Protein AF-A0AAP0X4W7-F1 (afdb_monomer_lite)

Radius of gyration: 16.21 Å; chains: 1; bounding box: 36×39×40 Å

pLDDT: mean 76.46, std 16.93, range [31.94, 95.75]

Foldseek 3Di:
DPPPVVVVVVVLVVVLLVVLLVVLLVCQVVQCVVDPDRDPDDSNRSSVLLSVLLVVVLVVVCVVVVVDDDDPPDPCVVDPVNVVVVVVVCPDPVNDGDVVSNVVSCVSVPVPDD

InterPro domains:
  IPR004158 Protein of unknown function DUF247, plant [PF03140] (12-108)
  IPR004158 Protein of unknown function DUF247, plant [PTHR31170] (14-110)

Sequence (114 aa):
MAIHATSSSMKSRRKNLNECGMAIFSLEAKARGSYAKTIKFNTYELAEILLVDGCFIIELLLRFSGMHFEDDSDLIFRNAWMIPTLRHDLGLLENQIPFFVLDHLLEICVPLKP

Secondary structure (DSSP, 8-state):
--SSHHHHHHHHHHHHHHHHHHHHHHHHHHHHTT-SS---S-HHHHHHHHHHHHHHHHHHHHHHTT-S---TT-HHHH-TTHHHHHHHHHHSGGG---HHHHHHHHHHHS----

Structure (mmCIF, N/CA/C/O backbone):
data_AF-A0AAP0X4W7-F1
#
_entry.id   AF-A0AAP0X4W7-F1
#
loop_
_atom_site.group_PDB
_atom_site.id
_atom_site.type_symbol
_atom_site.label_atom_id
_atom_site.label_alt_id
_atom_site.label_comp_id
_atom_site.label_asym_id
_atom_site.label_entity_id
_atom_site.label_seq_id
_atom_site.pdbx_PDB_ins_code
_atom_site.Cartn_x
_atom_site.Cartn_y
_atom_site.Cartn_z
_atom_site.occupancy
_atom_site.B_iso_or_equiv
_atom_site.auth_seq_id
_atom_site.auth_comp_id
_atom_site.auth_asym_id
_atom_site.auth_atom_id
_atom_site.pdbx_PDB_model_num
ATOM 1 N N . MET A 1 1 ? 22.220 25.627 -21.146 1.00 37.62 1 MET A N 1
ATOM 2 C CA . MET A 1 1 ? 20.942 24.976 -21.520 1.00 37.62 1 MET A CA 1
ATOM 3 C C . MET A 1 1 ? 20.587 23.807 -20.577 1.00 37.62 1 MET A C 1
ATOM 5 O O . MET A 1 1 ? 20.110 22.787 -21.040 1.00 37.62 1 MET A O 1
ATOM 9 N N . ALA A 1 2 ? 20.794 23.936 -19.255 1.00 31.94 2 ALA A N 1
ATOM 10 C CA . ALA A 1 2 ? 20.538 22.848 -18.286 1.00 31.94 2 ALA A CA 1
ATOM 11 C C . ALA A 1 2 ? 19.680 23.266 -17.068 1.00 31.94 2 ALA A C 1
ATOM 13 O O . ALA A 1 2 ? 19.236 22.425 -16.300 1.00 31.94 2 ALA A O 1
ATOM 14 N N . ILE A 1 3 ? 19.385 24.561 -16.913 1.00 43.50 3 ILE A N 1
ATOM 15 C CA . ILE A 1 3 ? 18.700 25.121 -15.731 1.00 43.50 3 ILE A CA 1
ATOM 16 C C . ILE A 1 3 ? 17.172 25.260 -15.881 1.00 43.50 3 ILE A C 1
ATOM 18 O O . ILE A 1 3 ? 16.492 25.550 -14.906 1.00 43.50 3 ILE A O 1
ATOM 22 N N . HIS A 1 4 ? 16.606 25.002 -17.068 1.00 43.25 4 HIS A N 1
ATOM 23 C CA . HIS A 1 4 ? 15.152 25.072 -17.299 1.00 43.25 4 HIS A CA 1
ATOM 24 C C . HIS A 1 4 ? 14.435 23.706 -17.278 1.00 43.25 4 HIS A C 1
ATOM 26 O O . HIS A 1 4 ? 13.231 23.662 -17.028 1.00 43.25 4 HIS A O 1
ATOM 32 N N . ALA A 1 5 ? 15.147 22.588 -17.477 1.00 45.94 5 ALA A N 1
ATOM 33 C 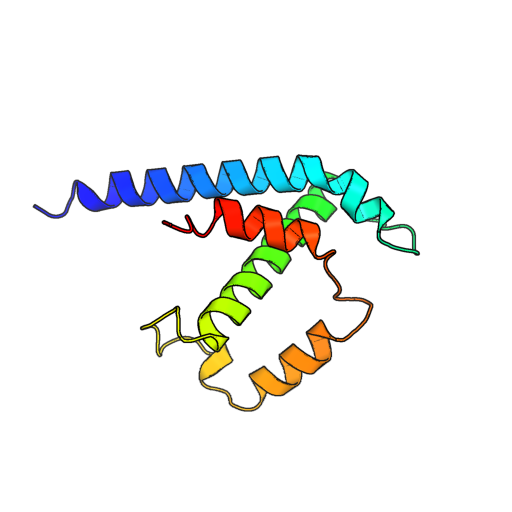CA . ALA A 1 5 ? 14.545 21.247 -17.499 1.00 45.94 5 ALA A CA 1
ATOM 34 C C . ALA A 1 5 ? 14.243 20.692 -16.089 1.00 45.94 5 ALA A C 1
ATOM 36 O O . ALA A 1 5 ? 13.270 19.960 -15.895 1.00 45.94 5 ALA A O 1
ATOM 37 N N . THR A 1 6 ? 15.017 21.091 -15.076 1.00 45.84 6 THR A N 1
ATOM 38 C CA . THR A 1 6 ? 14.845 20.646 -13.683 1.00 45.84 6 THR A CA 1
ATOM 39 C C . THR A 1 6 ? 13.584 21.217 -13.029 1.00 45.84 6 THR A C 1
ATOM 41 O O . THR A 1 6 ? 12.850 20.479 -12.377 1.00 45.84 6 THR A O 1
ATOM 44 N N . SER A 1 7 ? 13.254 22.492 -13.266 1.00 51.91 7 SER A N 1
ATOM 45 C CA . SER A 1 7 ? 12.073 23.147 -12.674 1.00 51.91 7 SER A CA 1
ATOM 46 C C . SER A 1 7 ? 10.745 22.535 -13.146 1.00 51.91 7 SER A C 1
ATOM 48 O O . SER A 1 7 ? 9.849 22.297 -12.335 1.00 51.91 7 SER A O 1
ATOM 50 N N . SER A 1 8 ? 10.628 22.197 -14.437 1.00 54.97 8 SER A N 1
ATOM 51 C CA . SER A 1 8 ? 9.410 21.590 -14.997 1.00 54.97 8 SER A CA 1
ATOM 52 C C . SER A 1 8 ? 9.225 20.132 -14.560 1.00 54.97 8 SER A C 1
ATOM 54 O O . SER A 1 8 ? 8.123 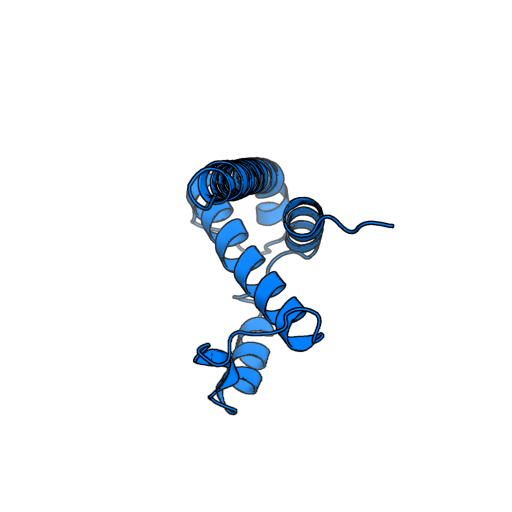19.742 -14.177 1.00 54.97 8 SER A O 1
ATOM 56 N N . SER A 1 9 ? 10.301 19.335 -14.542 1.00 52.72 9 SER A N 1
ATOM 57 C CA . SER A 1 9 ? 10.267 17.937 -14.080 1.00 52.72 9 SER A CA 1
ATOM 58 C C . SER A 1 9 ? 9.976 17.829 -12.575 1.00 52.72 9 SER A C 1
ATOM 60 O O . SER A 1 9 ? 9.204 16.968 -12.153 1.00 52.72 9 SER A O 1
ATOM 62 N N . MET A 1 10 ? 10.521 18.741 -11.758 1.00 49.09 10 MET A N 1
ATOM 63 C CA . MET A 1 10 ? 10.220 18.801 -10.323 1.00 49.09 10 MET A CA 1
ATOM 64 C C . MET A 1 10 ? 8.807 19.325 -10.032 1.00 49.09 10 MET A C 1
ATOM 66 O O . MET A 1 10 ? 8.168 18.819 -9.114 1.00 49.09 10 MET A O 1
ATOM 70 N N . LYS A 1 11 ? 8.282 20.283 -10.815 1.00 49.62 11 LYS A N 1
ATOM 71 C CA . LYS A 1 11 ? 6.870 20.711 -10.728 1.00 49.62 11 LYS A CA 1
ATOM 72 C C . LYS A 1 11 ? 5.908 19.578 -11.077 1.00 49.62 11 LYS A C 1
ATOM 74 O O . LYS A 1 11 ? 4.934 19.389 -10.360 1.00 49.62 11 LYS A O 1
ATOM 79 N N . SER A 1 12 ? 6.203 18.823 -12.137 1.00 57.19 12 SER A N 1
ATOM 80 C CA . SER A 1 12 ? 5.420 17.653 -12.552 1.00 57.19 12 SER A CA 1
ATOM 81 C C . SER A 1 12 ? 5.396 16.579 -11.461 1.00 57.19 12 SER A C 1
ATOM 83 O O . SER A 1 12 ? 4.325 16.135 -11.071 1.00 57.19 12 SER A O 1
ATOM 85 N N . ARG A 1 13 ? 6.557 16.234 -10.883 1.00 57.66 13 ARG A N 1
ATOM 86 C CA . ARG A 1 13 ? 6.652 15.295 -9.749 1.00 57.66 13 ARG A CA 1
ATOM 87 C C . ARG A 1 13 ? 5.887 15.768 -8.511 1.00 57.66 13 ARG A C 1
ATOM 89 O O . ARG A 1 13 ? 5.198 14.973 -7.885 1.00 57.66 13 ARG A O 1
ATOM 96 N N . ARG A 1 14 ? 5.962 17.062 -8.173 1.00 56.81 14 ARG A N 1
AT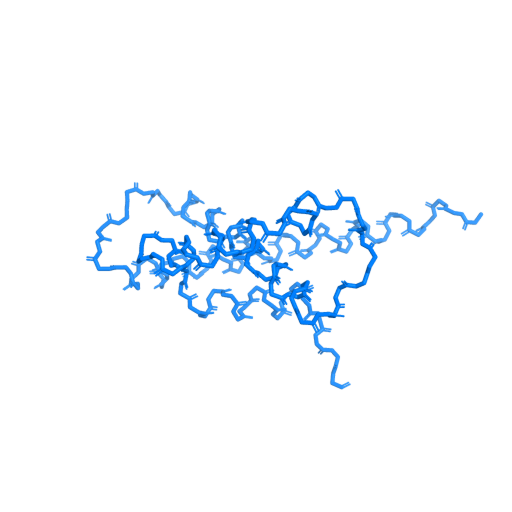OM 97 C CA . ARG A 1 14 ? 5.200 17.646 -7.050 1.00 56.81 14 ARG A CA 1
ATOM 98 C C . ARG A 1 14 ? 3.693 17.608 -7.274 1.00 56.81 14 ARG A C 1
ATOM 100 O O . ARG A 1 14 ? 2.948 17.400 -6.323 1.00 56.81 14 ARG A O 1
ATOM 107 N N . LYS A 1 15 ? 3.258 17.841 -8.513 1.00 59.62 15 LYS A N 1
ATOM 108 C CA . LYS A 1 15 ? 1.847 17.801 -8.892 1.00 59.62 15 LYS A CA 1
ATOM 109 C C . LYS A 1 15 ? 1.295 16.378 -8.756 1.00 59.62 15 LYS A C 1
ATOM 111 O O . LYS A 1 15 ? 0.299 16.206 -8.065 1.00 59.62 15 LYS A O 1
ATOM 116 N N . ASN A 1 16 ? 2.023 15.383 -9.266 1.00 70.38 16 ASN A N 1
ATOM 117 C CA . ASN A 1 16 ? 1.649 13.973 -9.144 1.00 70.38 16 ASN A CA 1
ATOM 118 C C . ASN A 1 16 ? 1.593 13.516 -7.675 1.00 70.38 16 ASN A C 1
ATOM 120 O O . ASN A 1 16 ? 0.662 12.827 -7.292 1.00 70.38 16 ASN A O 1
ATOM 124 N N . LEU A 1 17 ? 2.526 13.955 -6.819 1.00 74.38 17 LEU A N 1
ATOM 125 C CA . LEU A 1 17 ? 2.511 13.625 -5.383 1.00 74.38 17 LEU A CA 1
ATOM 126 C C . LEU A 1 17 ? 1.269 14.160 -4.658 1.00 74.38 17 LEU A C 1
ATOM 128 O O . LEU A 1 17 ? 0.666 13.449 -3.858 1.00 74.38 17 LEU A O 1
ATOM 132 N N . ASN A 1 18 ? 0.881 15.408 -4.933 1.00 82.06 18 ASN A N 1
ATOM 133 C CA . ASN A 1 18 ? -0.318 15.991 -4.335 1.00 82.06 18 ASN A CA 1
ATOM 134 C C . ASN A 1 18 ? -1.594 15.319 -4.864 1.00 82.06 18 ASN A C 1
ATOM 136 O O . ASN A 1 18 ? -2.533 15.099 -4.107 1.00 82.06 18 ASN A O 1
ATOM 140 N N . GLU A 1 19 ? -1.619 14.967 -6.150 1.00 85.00 19 GLU A N 1
ATOM 141 C CA . GLU A 1 19 ? -2.720 14.217 -6.763 1.00 85.00 19 GLU A CA 1
ATOM 142 C C . GLU A 1 19 ? -2.845 12.810 -6.165 1.00 85.00 19 GLU A C 1
ATOM 144 O O . GLU A 1 19 ? -3.942 12.440 -5.751 1.00 85.00 19 GLU A O 1
ATOM 149 N N . CYS A 1 20 ? -1.739 12.074 -6.000 1.00 84.94 20 CYS A N 1
ATOM 150 C CA . CYS A 1 20 ? -1.728 10.787 -5.302 1.00 84.94 20 CYS A CA 1
ATOM 151 C C . CYS A 1 20 ? -2.208 10.924 -3.854 1.00 84.94 20 CYS A C 1
ATOM 153 O O . CYS A 1 20 ? -3.054 10.152 -3.415 1.00 84.94 20 CYS A O 1
ATOM 155 N N . GLY A 1 21 ? -1.716 11.926 -3.118 1.00 87.12 21 GLY A N 1
ATOM 156 C CA . GLY A 1 21 ? -2.134 12.170 -1.736 1.00 87.12 21 GLY A CA 1
ATOM 157 C C . GLY A 1 21 ? -3.637 12.418 -1.614 1.00 87.12 21 GLY A C 1
ATOM 158 O O . GLY A 1 21 ? -4.302 11.796 -0.789 1.00 87.12 21 GLY A O 1
ATOM 159 N N . MET A 1 22 ? -4.196 13.263 -2.483 1.00 90.56 22 MET A N 1
ATOM 160 C CA . MET A 1 22 ? -5.637 13.528 -2.511 1.00 90.56 22 MET A CA 1
ATOM 161 C C . MET A 1 22 ? -6.450 12.303 -2.943 1.00 90.56 22 MET A C 1
ATOM 163 O O . MET A 1 22 ? -7.506 12.037 -2.365 1.00 90.56 22 MET A O 1
ATOM 167 N N . ALA A 1 23 ? -5.963 11.540 -3.925 1.00 90.00 23 ALA A N 1
ATOM 168 C CA . ALA A 1 23 ? -6.614 10.317 -4.377 1.00 90.00 23 ALA A CA 1
ATOM 169 C C . ALA A 1 23 ? -6.683 9.286 -3.246 1.00 90.00 23 ALA A C 1
ATOM 171 O O . ALA A 1 23 ? -7.768 8.805 -2.922 1.00 90.00 23 ALA A O 1
ATOM 172 N N . ILE A 1 24 ? -5.568 9.017 -2.564 1.00 93.00 24 ILE A N 1
ATOM 173 C CA . ILE A 1 24 ? -5.543 8.075 -1.442 1.00 93.00 24 ILE A CA 1
ATOM 174 C C . ILE A 1 24 ? -6.392 8.557 -0.272 1.00 93.00 24 ILE A C 1
ATOM 176 O O . ILE A 1 24 ? -7.145 7.766 0.295 1.00 93.00 24 ILE A O 1
ATOM 180 N N . PHE A 1 25 ? -6.357 9.852 0.042 1.00 94.06 25 PHE A N 1
ATOM 181 C CA . PHE A 1 25 ? -7.223 10.420 1.071 1.00 94.06 25 PHE A CA 1
ATOM 182 C C . PHE A 1 25 ? -8.710 10.173 0.769 1.00 94.06 25 PHE A C 1
ATOM 184 O O . PHE A 1 25 ? -9.477 9.835 1.667 1.00 94.06 25 PHE A O 1
ATOM 191 N N . SER A 1 26 ? -9.120 10.262 -0.502 1.00 94.38 26 SER A N 1
ATOM 192 C CA . SER A 1 26 ? -10.500 9.966 -0.914 1.00 94.38 26 SER A CA 1
ATOM 193 C C . SER A 1 26 ? -10.868 8.475 -0.837 1.00 94.38 26 SER A C 1
ATOM 195 O O . SER A 1 26 ? -12.035 8.129 -0.654 1.00 94.38 26 SER A O 1
ATOM 197 N N . LEU A 1 27 ? -9.876 7.588 -0.947 1.00 94.44 27 LEU A N 1
ATOM 198 C CA . LEU A 1 27 ? -10.041 6.133 -0.912 1.00 94.44 27 LEU A CA 1
ATOM 199 C C . LEU A 1 27 ? -9.945 5.547 0.497 1.00 94.44 27 LEU A C 1
ATOM 201 O O . LEU A 1 27 ? -10.352 4.402 0.705 1.00 94.44 27 LEU A O 1
ATOM 205 N N . GLU A 1 28 ? -9.434 6.315 1.457 1.00 95.25 28 GLU A N 1
ATOM 206 C CA . GLU A 1 28 ? -9.135 5.878 2.818 1.00 95.25 28 GLU A CA 1
ATOM 207 C C . GLU A 1 28 ? -10.321 5.178 3.486 1.00 95.25 28 GLU A C 1
ATOM 209 O O . GLU A 1 28 ? -10.162 4.070 3.994 1.00 95.25 28 GLU A O 1
ATOM 214 N N . ALA A 1 29 ? -11.525 5.752 3.418 1.00 94.94 29 ALA A N 1
ATOM 215 C CA . ALA A 1 29 ? -12.700 5.178 4.071 1.00 94.94 29 ALA A CA 1
ATOM 216 C C . ALA A 1 29 ? -13.078 3.807 3.480 1.00 94.94 29 ALA A C 1
ATOM 218 O O . ALA A 1 29 ? -13.437 2.874 4.204 1.00 94.94 29 ALA A O 1
ATOM 219 N N . LYS A 1 30 ? -12.950 3.660 2.155 1.00 95.75 30 LYS A N 1
ATOM 220 C CA . LYS A 1 30 ? -13.179 2.392 1.449 1.00 95.75 30 LYS A CA 1
ATOM 221 C C . LYS A 1 30 ? -12.087 1.374 1.786 1.00 95.75 30 LYS A C 1
ATOM 223 O O . LYS A 1 30 ? -12.385 0.199 2.002 1.00 95.75 30 LYS A O 1
ATOM 228 N N . ALA A 1 31 ? -10.834 1.819 1.858 1.00 93.94 31 ALA A N 1
ATOM 229 C CA . ALA A 1 31 ? -9.702 0.979 2.239 1.00 93.94 31 ALA A CA 1
ATOM 230 C C . ALA A 1 31 ? -9.854 0.486 3.678 1.00 93.94 31 ALA A C 1
ATOM 232 O O . ALA A 1 31 ? -9.763 -0.713 3.921 1.00 93.94 31 ALA A O 1
ATOM 233 N N . ARG A 1 32 ? -10.228 1.369 4.606 1.00 94.62 32 ARG A N 1
ATOM 234 C CA . ARG A 1 32 ? -10.546 1.026 5.994 1.00 94.62 32 ARG A CA 1
ATOM 235 C C . ARG A 1 32 ? -11.630 -0.044 6.088 1.00 94.62 32 ARG A C 1
ATOM 237 O O . ARG A 1 32 ? -11.472 -0.993 6.848 1.00 94.62 32 ARG A O 1
ATOM 244 N N . GLY A 1 33 ? -12.686 0.072 5.281 1.00 93.62 33 GLY A N 1
ATOM 245 C CA . GLY A 1 33 ? -13.758 -0.925 5.196 1.00 93.62 33 GLY A CA 1
ATOM 246 C C . GLY A 1 33 ? -13.337 -2.279 4.611 1.00 93.62 33 GLY A C 1
ATOM 247 O O . GLY A 1 33 ? -14.089 -3.243 4.721 1.00 93.62 33 GLY A O 1
ATOM 248 N N . SER A 1 34 ? -12.148 -2.373 4.010 1.00 92.00 34 SER A N 1
ATOM 249 C CA . SER A 1 34 ? -11.597 -3.629 3.484 1.00 92.00 34 SER A CA 1
ATOM 250 C C . SER A 1 34 ? -10.881 -4.457 4.560 1.00 92.00 34 SER A C 1
ATOM 252 O O . SER A 1 34 ? -10.619 -5.640 4.348 1.00 92.00 34 SER A O 1
ATOM 254 N N . TYR A 1 35 ? -10.580 -3.867 5.723 1.00 89.94 35 TYR A N 1
ATOM 255 C CA . TYR A 1 35 ? -9.927 -4.558 6.831 1.00 89.94 35 TYR A CA 1
ATOM 256 C C . TYR A 1 35 ? -10.957 -5.130 7.811 1.00 89.94 35 TYR A C 1
ATOM 258 O O . TYR A 1 35 ? -11.832 -4.426 8.307 1.00 89.94 35 TYR A O 1
ATOM 266 N N . ALA A 1 36 ? -10.816 -6.414 8.153 1.00 87.62 36 ALA A N 1
ATOM 267 C CA . ALA A 1 36 ? -11.703 -7.081 9.113 1.00 87.62 36 ALA A CA 1
ATOM 268 C C . ALA A 1 36 ? -11.541 -6.563 10.555 1.00 87.62 36 ALA A C 1
ATOM 270 O O . ALA A 1 36 ? -12.445 -6.699 11.379 1.00 87.62 36 ALA A O 1
ATOM 271 N N . LYS A 1 37 ? -10.370 -6.003 10.880 1.00 87.62 37 LYS A N 1
ATOM 272 C CA . LYS A 1 37 ? -10.059 -5.441 12.197 1.00 87.62 37 LYS A CA 1
ATOM 273 C C . LYS A 1 37 ? -10.172 -3.924 12.156 1.00 87.62 37 LYS A C 1
ATOM 275 O O . LYS A 1 37 ? -9.789 -3.290 11.177 1.00 87.62 37 LYS A O 1
ATOM 280 N N . THR A 1 38 ? -10.604 -3.342 13.272 1.00 88.12 38 THR A N 1
ATOM 281 C CA . THR A 1 38 ? -10.590 -1.891 13.454 1.00 88.12 38 THR A CA 1
ATOM 282 C C . THR A 1 38 ? -9.163 -1.363 13.375 1.00 88.12 38 THR A C 1
ATOM 284 O O . THR A 1 38 ? -8.324 -1.659 14.229 1.00 88.12 38 THR A O 1
ATOM 287 N N . ILE A 1 39 ? -8.907 -0.544 12.360 1.00 88.94 39 ILE A N 1
ATOM 288 C CA . ILE A 1 39 ? -7.650 0.180 12.203 1.00 88.94 39 ILE A CA 1
ATOM 289 C C . ILE A 1 39 ? -7.620 1.346 13.199 1.00 88.94 39 ILE A C 1
ATOM 291 O O . ILE A 1 39 ? -8.550 2.150 13.244 1.00 88.94 39 ILE A O 1
ATOM 295 N N . LYS A 1 40 ? -6.561 1.427 14.014 1.00 92.19 40 LYS A N 1
ATOM 296 C CA . LYS A 1 40 ? -6.405 2.456 15.063 1.00 92.19 40 LYS A CA 1
ATOM 297 C C . LYS A 1 40 ? -5.849 3.787 14.552 1.00 92.19 40 LYS A C 1
ATOM 299 O O . LYS A 1 40 ? -5.894 4.767 15.285 1.00 92.19 40 LYS A O 1
ATOM 304 N N . PHE A 1 41 ? -5.347 3.810 13.323 1.00 93.12 41 PHE A N 1
ATOM 305 C CA . PHE A 1 41 ? -4.869 5.021 12.669 1.00 93.12 41 PHE A CA 1
ATOM 306 C C . PHE A 1 41 ? -6.026 5.968 12.377 1.00 93.12 41 PHE A C 1
ATOM 308 O O . PHE A 1 41 ? -7.115 5.516 12.005 1.00 93.12 41 PHE A O 1
ATOM 315 N N . ASN A 1 42 ? -5.792 7.269 12.505 1.00 95.06 42 ASN A N 1
ATOM 316 C CA . ASN A 1 42 ? -6.722 8.277 12.013 1.00 95.06 42 ASN A CA 1
ATOM 317 C C . ASN A 1 42 ? -6.730 8.307 10.469 1.00 95.06 42 ASN A C 1
ATOM 319 O O . ASN A 1 42 ? -5.983 7.578 9.815 1.00 95.06 42 ASN A O 1
ATOM 323 N N . THR A 1 43 ? -7.609 9.115 9.877 1.00 93.50 43 THR A N 1
ATOM 324 C CA . THR A 1 43 ? -7.750 9.208 8.414 1.00 93.50 43 THR A CA 1
ATOM 325 C C . THR A 1 43 ? -6.449 9.616 7.723 1.00 93.50 43 THR A C 1
ATOM 327 O O . THR A 1 43 ? -6.072 9.006 6.730 1.00 93.50 43 THR A O 1
ATOM 330 N N . TYR A 1 44 ? -5.737 10.616 8.247 1.00 93.62 44 TYR A N 1
ATOM 331 C CA . TYR A 1 44 ? -4.489 11.083 7.641 1.00 93.62 44 TYR A CA 1
ATOM 332 C C . TYR A 1 44 ? -3.382 10.036 7.756 1.00 93.62 44 TYR A C 1
ATOM 334 O O . TYR A 1 44 ? -2.715 9.760 6.768 1.00 93.62 44 TYR A O 1
ATOM 342 N N . GLU A 1 45 ? -3.240 9.409 8.924 1.00 94.50 45 GLU A N 1
ATOM 343 C CA . GLU A 1 45 ? -2.249 8.352 9.156 1.00 94.50 45 GLU A CA 1
ATOM 344 C C . GLU A 1 45 ? -2.480 7.146 8.238 1.00 94.50 45 GLU A C 1
ATOM 346 O O . GLU A 1 45 ? -1.543 6.653 7.618 1.00 94.50 45 GLU A O 1
ATOM 351 N N . LEU A 1 46 ? -3.729 6.680 8.103 1.00 93.38 46 LEU A N 1
ATOM 352 C CA . LEU A 1 46 ? -4.016 5.554 7.213 1.00 93.38 46 LEU A CA 1
ATOM 353 C C . LEU A 1 46 ? -3.791 5.931 5.744 1.00 93.38 46 LEU A C 1
ATOM 355 O O . LEU A 1 46 ? -3.241 5.132 4.994 1.00 93.38 46 LEU A O 1
ATOM 359 N N . ALA A 1 47 ? -4.191 7.135 5.329 1.00 93.62 47 ALA A N 1
ATOM 360 C CA . ALA A 1 47 ? -3.949 7.605 3.970 1.00 93.62 47 ALA A CA 1
ATOM 361 C C . ALA A 1 47 ? -2.445 7.722 3.659 1.00 93.62 47 ALA A C 1
ATOM 363 O O . ALA A 1 47 ? -2.016 7.354 2.570 1.00 93.62 47 ALA A O 1
ATOM 364 N N . GLU A 1 48 ? -1.635 8.186 4.611 1.00 93.31 48 GLU A N 1
ATOM 365 C CA . GLU A 1 48 ? -0.180 8.253 4.462 1.00 93.31 48 GLU A CA 1
ATOM 366 C C . GLU A 1 48 ? 0.437 6.856 4.317 1.00 93.31 48 GLU A C 1
ATOM 368 O O . GLU A 1 48 ? 1.202 6.631 3.381 1.00 93.31 48 GLU A O 1
ATOM 373 N N . ILE A 1 49 ? 0.040 5.901 5.167 1.00 92.69 49 ILE A N 1
ATOM 374 C CA . ILE A 1 49 ? 0.489 4.501 5.086 1.00 92.69 49 ILE A CA 1
ATOM 375 C C . ILE A 1 49 ? 0.126 3.895 3.724 1.00 92.69 49 ILE A C 1
ATOM 377 O O . ILE A 1 49 ? 0.989 3.368 3.029 1.00 92.69 49 ILE A O 1
ATOM 381 N N . LEU A 1 50 ? -1.133 4.030 3.290 1.00 93.75 50 LEU A N 1
ATOM 382 C CA . LEU A 1 50 ? -1.594 3.506 1.999 1.00 93.75 50 LEU A CA 1
ATOM 383 C C . LEU A 1 50 ? -0.842 4.120 0.811 1.00 93.75 50 LEU A C 1
ATOM 385 O O . LEU A 1 50 ? -0.570 3.425 -0.168 1.00 93.75 50 LEU A O 1
ATOM 389 N N . LEU A 1 51 ? -0.514 5.412 0.882 1.00 92.44 51 LEU A N 1
ATOM 390 C CA . LEU A 1 51 ? 0.234 6.108 -0.159 1.00 92.44 51 LEU A CA 1
ATOM 391 C C . LEU A 1 51 ? 1.683 5.619 -0.230 1.00 92.44 51 LEU A C 1
ATOM 393 O O . LEU A 1 51 ? 2.151 5.267 -1.313 1.00 92.44 51 LEU A O 1
ATOM 397 N N . VAL A 1 52 ? 2.388 5.621 0.904 1.00 90.56 52 VAL A N 1
ATOM 398 C CA . VAL A 1 52 ? 3.808 5.251 0.983 1.00 90.56 52 VAL A CA 1
ATOM 399 C C . VAL A 1 52 ? 3.994 3.782 0.621 1.00 90.56 52 VAL A C 1
ATOM 401 O O . VAL A 1 52 ? 4.764 3.470 -0.291 1.00 90.56 52 VAL A O 1
ATOM 404 N N . ASP A 1 53 ? 3.238 2.892 1.260 1.00 90.88 53 ASP A N 1
ATOM 405 C CA . ASP A 1 53 ? 3.363 1.455 1.029 1.00 90.88 53 ASP A CA 1
ATOM 406 C C . ASP A 1 53 ? 2.869 1.086 -0.378 1.00 90.88 53 ASP A C 1
ATOM 408 O O . ASP A 1 53 ? 3.465 0.250 -1.059 1.00 90.88 53 ASP A O 1
ATOM 412 N N . GLY A 1 54 ? 1.821 1.755 -0.873 1.00 90.62 54 GLY A N 1
ATOM 413 C CA . GLY A 1 54 ? 1.320 1.556 -2.230 1.00 90.62 54 GLY A CA 1
ATOM 414 C C . GLY A 1 54 ? 2.336 1.953 -3.302 1.00 90.62 54 GLY A C 1
ATOM 415 O O . GLY A 1 54 ? 2.540 1.211 -4.265 1.00 90.62 54 GLY A O 1
ATOM 416 N N . CYS A 1 55 ? 3.029 3.082 -3.117 1.00 86.94 55 CYS A N 1
ATOM 417 C CA . CYS A 1 55 ? 4.114 3.498 -4.007 1.00 86.94 55 CYS A CA 1
ATOM 418 C C . CYS A 1 55 ? 5.280 2.505 -3.969 1.00 86.94 55 CYS A C 1
ATOM 420 O O . CYS A 1 55 ? 5.790 2.140 -5.027 1.00 86.94 55 CYS A O 1
ATOM 422 N N . PHE A 1 56 ? 5.652 2.020 -2.780 1.00 85.75 56 PHE A N 1
ATOM 423 C CA . PHE A 1 56 ? 6.697 1.009 -2.625 1.00 85.75 56 PHE A CA 1
ATOM 424 C C . PHE A 1 56 ? 6.359 -0.288 -3.374 1.00 85.75 56 PHE A C 1
ATOM 426 O O . PHE A 1 56 ? 7.202 -0.820 -4.097 1.00 85.75 56 PHE A O 1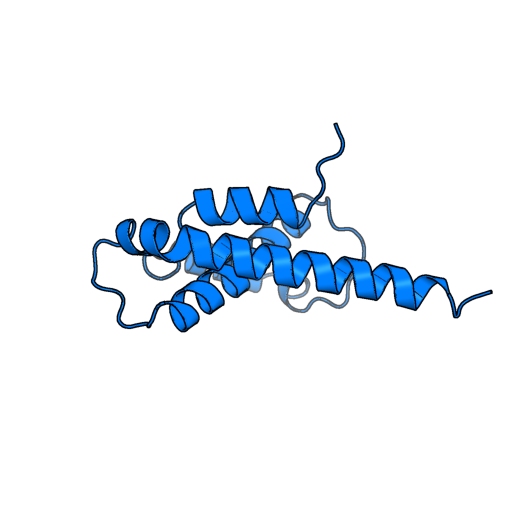
ATOM 433 N N . ILE A 1 57 ? 5.120 -0.783 -3.264 1.00 86.81 57 ILE A N 1
ATOM 434 C CA . ILE A 1 57 ? 4.681 -1.987 -3.985 1.00 86.81 57 ILE A CA 1
ATOM 435 C C . ILE A 1 57 ? 4.712 -1.761 -5.500 1.00 86.81 57 ILE A C 1
ATOM 437 O O . ILE A 1 57 ? 5.207 -2.620 -6.229 1.00 86.81 57 ILE A O 1
ATOM 441 N N . ILE A 1 58 ? 4.218 -0.620 -5.989 1.00 85.25 58 ILE A N 1
ATOM 442 C CA . ILE A 1 58 ? 4.247 -0.299 -7.425 1.00 85.25 58 ILE A CA 1
ATOM 443 C C . ILE A 1 58 ? 5.685 -0.248 -7.935 1.00 85.25 58 ILE A C 1
ATOM 445 O O . ILE A 1 58 ? 5.998 -0.876 -8.943 1.00 85.25 58 ILE A O 1
ATOM 449 N N . GLU A 1 59 ? 6.573 0.448 -7.231 1.00 81.38 59 GLU A N 1
ATOM 450 C CA . GLU A 1 59 ? 7.987 0.534 -7.583 1.00 81.38 59 GLU A CA 1
ATOM 451 C C . GLU A 1 59 ? 8.649 -0.849 -7.603 1.00 81.38 59 GLU A C 1
ATOM 453 O O . GLU A 1 59 ? 9.337 -1.199 -8.566 1.00 81.38 59 GLU A O 1
ATOM 458 N N . LEU A 1 60 ? 8.372 -1.679 -6.595 1.00 79.81 60 LEU A N 1
ATOM 459 C CA . LEU A 1 60 ? 8.851 -3.054 -6.528 1.00 79.81 60 LEU A CA 1
ATOM 460 C C . LEU A 1 60 ? 8.379 -3.871 -7.744 1.00 79.81 60 LEU A C 1
ATOM 462 O O . LEU A 1 60 ? 9.189 -4.550 -8.379 1.00 79.81 60 LEU A O 1
ATOM 466 N N . LEU A 1 61 ? 7.094 -3.787 -8.105 1.00 80.06 61 LEU A N 1
ATOM 467 C CA . LEU A 1 61 ? 6.514 -4.490 -9.256 1.00 80.06 61 LEU A CA 1
ATOM 468 C C . LEU A 1 61 ? 7.081 -3.996 -10.594 1.00 80.06 61 LEU A C 1
ATOM 470 O O . LEU A 1 61 ? 7.422 -4.814 -11.451 1.00 80.06 61 LEU A O 1
ATOM 474 N N . LEU A 1 62 ? 7.232 -2.681 -10.775 1.00 78.75 62 LEU A N 1
ATOM 475 C CA . LEU A 1 62 ? 7.817 -2.090 -11.983 1.00 78.75 62 LEU A CA 1
ATOM 476 C C . LEU A 1 62 ? 9.259 -2.561 -12.188 1.00 78.75 62 LEU A C 1
ATOM 478 O O . LEU A 1 62 ? 9.627 -2.951 -13.298 1.00 78.75 62 LEU A O 1
ATOM 482 N N . ARG A 1 63 ? 10.052 -2.618 -11.116 1.00 75.00 63 ARG A N 1
ATOM 483 C CA . ARG A 1 63 ? 11.416 -3.155 -11.159 1.00 75.00 63 ARG A CA 1
ATOM 484 C C . ARG A 1 63 ? 11.437 -4.656 -11.460 1.00 75.00 63 ARG A C 1
ATOM 486 O O . ARG A 1 63 ? 12.221 -5.089 -12.299 1.00 75.00 63 ARG A O 1
ATOM 493 N N . PHE A 1 64 ? 10.535 -5.449 -10.870 1.00 74.62 64 PHE A N 1
ATOM 494 C CA . PHE A 1 64 ? 10.401 -6.876 -11.208 1.00 74.62 64 PHE A CA 1
ATOM 495 C C . PHE A 1 64 ? 10.004 -7.128 -12.663 1.00 74.62 64 PHE A C 1
ATOM 497 O O . PHE A 1 64 ? 10.445 -8.113 -13.251 1.00 74.62 64 PHE A O 1
ATOM 504 N N . SER A 1 65 ? 9.168 -6.263 -13.237 1.00 74.81 65 SER A N 1
ATOM 505 C CA . SER A 1 65 ? 8.715 -6.385 -14.625 1.00 74.81 65 SER A CA 1
ATOM 506 C C . SER A 1 65 ? 9.792 -6.034 -15.659 1.00 74.81 65 SER A C 1
ATOM 508 O O . SER A 1 65 ? 9.568 -6.211 -16.853 1.00 74.81 65 SER A O 1
ATOM 510 N N . GLY A 1 66 ? 10.946 -5.517 -15.221 1.00 68.06 66 GLY A N 1
ATOM 511 C CA . GLY A 1 66 ? 11.989 -5.012 -16.112 1.00 68.06 66 GLY A CA 1
ATOM 512 C C . GLY A 1 66 ? 11.613 -3.712 -16.828 1.00 68.06 66 GLY A C 1
ATOM 513 O O . GLY A 1 66 ? 12.345 -3.288 -17.709 1.00 68.06 66 GLY A O 1
ATOM 514 N N . MET A 1 67 ? 10.493 -3.063 -16.477 1.00 62.84 67 MET A N 1
ATOM 515 C CA . MET A 1 67 ? 10.094 -1.769 -17.052 1.00 62.84 67 MET A CA 1
ATOM 516 C C . MET A 1 67 ? 10.846 -0.578 -16.443 1.00 62.84 67 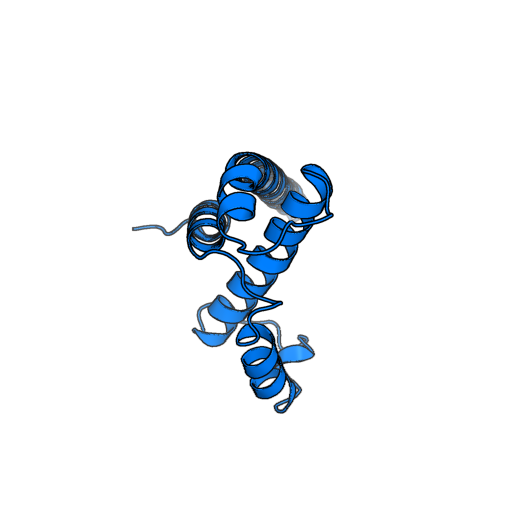MET A C 1
ATOM 518 O O . MET A 1 67 ? 10.820 0.512 -17.011 1.00 62.84 67 MET A O 1
ATOM 522 N N . HIS A 1 68 ? 11.521 -0.769 -15.306 1.00 59.16 68 HIS A N 1
ATOM 523 C CA . HIS A 1 68 ? 12.376 0.244 -14.692 1.00 59.16 68 HIS A CA 1
ATOM 524 C C . HIS A 1 68 ? 13.850 -0.124 -14.913 1.00 59.16 68 HIS A C 1
ATOM 526 O O . HIS A 1 68 ? 14.399 -0.964 -14.203 1.00 59.16 68 HIS A O 1
ATOM 532 N N . PHE A 1 69 ? 14.473 0.484 -15.924 1.00 56.06 69 PHE A N 1
ATOM 533 C CA . PHE A 1 69 ? 15.901 0.341 -16.206 1.00 56.06 69 PHE A CA 1
ATOM 534 C C . PHE A 1 69 ? 16.703 1.433 -15.484 1.00 56.06 69 PHE A C 1
ATOM 536 O O . PHE A 1 69 ? 16.290 2.590 -15.462 1.00 56.06 69 PHE A O 1
ATOM 543 N N . GLU A 1 70 ? 17.864 1.034 -14.960 1.00 52.31 70 GLU A N 1
ATOM 544 C CA . GLU A 1 70 ? 18.974 1.890 -14.511 1.00 52.31 70 GLU A CA 1
ATOM 545 C C . GLU A 1 70 ? 18.814 2.595 -13.153 1.00 52.31 70 GLU A C 1
ATOM 547 O O . GLU A 1 70 ? 18.781 3.818 -13.065 1.00 52.31 70 GLU A O 1
ATOM 552 N N . ASP A 1 71 ? 18.856 1.816 -12.069 1.00 56.12 71 ASP A N 1
ATOM 553 C CA . ASP A 1 71 ? 19.687 2.220 -10.927 1.00 56.12 71 ASP A CA 1
ATOM 554 C C . ASP A 1 71 ? 20.283 0.985 -10.225 1.00 56.12 71 ASP A C 1
ATOM 556 O O . ASP A 1 71 ? 19.670 0.357 -9.362 1.00 56.12 71 ASP A O 1
ATOM 560 N N . ASP A 1 72 ? 21.509 0.613 -10.606 1.00 52.47 72 ASP A N 1
ATOM 561 C CA . ASP A 1 72 ? 22.283 -0.459 -9.956 1.00 52.47 72 ASP A CA 1
ATOM 562 C C . ASP A 1 72 ? 22.663 -0.122 -8.495 1.00 52.47 72 ASP A C 1
ATOM 564 O O . ASP A 1 72 ? 23.277 -0.940 -7.800 1.00 52.47 72 ASP A O 1
ATOM 568 N N . SER A 1 73 ? 22.326 1.076 -7.995 1.00 55.28 73 SER A N 1
ATOM 569 C CA . SER A 1 73 ? 22.602 1.482 -6.613 1.00 55.28 73 SER A CA 1
ATOM 570 C C . SER A 1 73 ? 21.573 0.975 -5.592 1.00 55.28 73 SER A C 1
ATOM 572 O O . SER A 1 73 ? 21.821 1.041 -4.383 1.00 55.28 73 SER A O 1
ATOM 574 N N . ASP A 1 74 ? 20.467 0.381 -6.043 1.00 60.62 74 ASP A N 1
ATOM 575 C CA . ASP A 1 74 ? 19.375 -0.024 -5.167 1.00 60.62 74 ASP A CA 1
ATOM 576 C C . ASP A 1 74 ? 19.662 -1.290 -4.344 1.00 60.62 74 ASP A C 1
ATOM 578 O O . ASP A 1 74 ? 19.675 -2.428 -4.826 1.00 60.62 74 ASP A O 1
ATOM 582 N N . LEU A 1 75 ? 19.847 -1.086 -3.036 1.00 60.31 75 LEU A N 1
ATOM 583 C CA . LEU A 1 75 ? 20.234 -2.109 -2.056 1.00 60.31 75 LEU A CA 1
ATOM 584 C C . LEU A 1 75 ? 19.288 -3.322 -2.014 1.00 60.31 75 LEU A C 1
ATOM 586 O O . LEU A 1 75 ? 19.735 -4.432 -1.721 1.00 60.31 75 LEU A O 1
ATOM 590 N N . ILE A 1 76 ? 18.004 -3.126 -2.335 1.00 64.38 76 ILE A N 1
ATOM 591 C CA . ILE A 1 76 ? 16.984 -4.186 -2.359 1.00 64.38 76 ILE A CA 1
ATOM 592 C C . ILE A 1 76 ? 17.276 -5.217 -3.457 1.00 64.38 76 ILE A C 1
ATOM 594 O O . ILE A 1 76 ? 17.135 -6.414 -3.223 1.00 64.38 76 ILE A O 1
ATOM 598 N N . PHE A 1 77 ? 17.725 -4.777 -4.635 1.00 62.16 77 PHE A N 1
ATOM 599 C CA . PHE A 1 77 ? 17.979 -5.660 -5.781 1.00 62.16 77 PHE A CA 1
ATOM 600 C C . PHE A 1 77 ? 19.411 -6.204 -5.800 1.00 62.16 77 PHE A C 1
ATOM 602 O O . PHE A 1 77 ? 19.673 -7.230 -6.424 1.00 62.16 77 PHE A O 1
ATOM 609 N N . ARG A 1 78 ? 20.329 -5.582 -5.048 1.00 63.25 78 ARG A N 1
ATOM 610 C CA . ARG A 1 78 ? 21.696 -6.089 -4.846 1.00 63.25 78 ARG A CA 1
ATOM 611 C C . ARG A 1 78 ? 21.768 -7.285 -3.899 1.00 63.25 78 ARG A C 1
ATOM 613 O O . ARG A 1 78 ? 22.713 -8.068 -3.979 1.00 63.25 78 ARG A O 1
ATOM 620 N N . ASN A 1 79 ? 20.804 -7.429 -2.993 1.00 65.88 79 ASN A N 1
ATOM 621 C CA . ASN A 1 79 ? 20.766 -8.539 -2.051 1.00 65.88 79 ASN A CA 1
ATOM 622 C C . ASN A 1 79 ? 19.711 -9.563 -2.482 1.00 65.88 79 ASN A C 1
ATOM 624 O O . ASN A 1 79 ? 18.518 -9.386 -2.241 1.00 65.88 79 ASN A O 1
ATOM 628 N N . ALA A 1 80 ? 20.168 -10.672 -3.068 1.00 65.94 80 ALA A N 1
ATOM 629 C CA . ALA A 1 80 ? 19.312 -11.757 -3.551 1.00 65.94 80 ALA A CA 1
ATOM 630 C C . ALA A 1 80 ? 18.349 -12.323 -2.484 1.00 65.94 80 ALA A C 1
ATOM 632 O O . ALA A 1 80 ? 17.319 -12.893 -2.838 1.00 65.94 80 ALA A O 1
ATOM 633 N N . TRP A 1 81 ? 18.639 -12.136 -1.190 1.00 71.50 81 TRP A N 1
ATOM 634 C CA . TRP A 1 81 ? 17.783 -12.570 -0.080 1.00 71.50 81 TRP A CA 1
ATOM 635 C C . TRP A 1 81 ? 16.647 -11.593 0.253 1.00 71.50 81 TRP A C 1
ATOM 637 O O . TRP A 1 81 ? 15.657 -11.994 0.867 1.00 71.50 81 TRP A O 1
ATOM 647 N N . MET A 1 82 ? 16.742 -10.331 -0.171 1.00 74.12 82 MET A N 1
ATOM 648 C CA . MET A 1 82 ? 15.712 -9.321 0.095 1.00 74.12 82 MET A CA 1
ATOM 649 C C . MET A 1 82 ? 14.438 -9.598 -0.693 1.00 74.12 82 MET A C 1
ATOM 651 O O . MET A 1 82 ? 13.349 -9.419 -0.168 1.00 74.12 82 MET A O 1
ATOM 655 N N . ILE A 1 83 ? 14.551 -10.098 -1.925 1.00 75.12 83 ILE A N 1
ATOM 656 C CA . ILE A 1 83 ? 13.389 -10.402 -2.765 1.00 75.12 83 ILE A CA 1
ATOM 657 C C . ILE A 1 83 ? 12.500 -11.512 -2.168 1.00 75.12 83 ILE A C 1
ATOM 659 O O . ILE A 1 83 ? 11.296 -11.283 -2.031 1.00 75.12 83 ILE A O 1
ATOM 663 N N . PR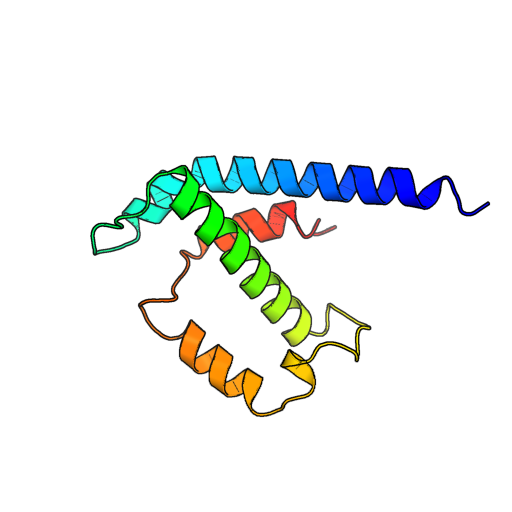O A 1 84 ? 13.023 -12.697 -1.792 1.00 76.31 84 PRO A N 1
ATOM 664 C CA . PRO A 1 84 ? 12.225 -13.712 -1.107 1.00 76.31 84 PRO A CA 1
ATOM 665 C C . PRO A 1 84 ? 11.620 -13.212 0.207 1.00 76.31 84 PRO A C 1
ATOM 667 O O . PRO A 1 84 ? 10.460 -13.508 0.484 1.00 76.31 84 PRO A O 1
ATOM 670 N N . THR A 1 85 ? 12.378 -12.425 0.977 1.00 79.94 85 THR A N 1
ATOM 671 C CA . THR A 1 85 ? 11.918 -11.843 2.248 1.00 79.94 85 THR A CA 1
ATOM 672 C C . THR A 1 85 ? 10.755 -10.875 2.023 1.00 79.94 85 THR A C 1
ATOM 674 O O . THR A 1 85 ? 9.701 -11.039 2.621 1.00 79.94 85 THR A O 1
ATOM 677 N N . LEU A 1 86 ? 10.879 -9.950 1.068 1.00 81.31 86 LEU A N 1
ATOM 678 C CA . LEU A 1 86 ? 9.810 -9.016 0.707 1.00 81.31 86 LEU A CA 1
ATOM 679 C C . LEU A 1 86 ? 8.568 -9.736 0.179 1.00 81.31 86 LEU A C 1
ATOM 681 O O . LEU A 1 86 ? 7.455 -9.349 0.509 1.00 81.31 86 LEU A O 1
ATOM 685 N N . ARG A 1 87 ? 8.724 -10.799 -0.621 1.00 77.94 87 ARG A N 1
ATOM 686 C CA . ARG A 1 87 ? 7.580 -11.607 -1.079 1.00 77.94 87 ARG A CA 1
ATOM 687 C C . ARG A 1 87 ? 6.847 -12.272 0.078 1.00 77.94 87 ARG A C 1
ATOM 689 O O . ARG A 1 87 ? 5.621 -12.319 0.063 1.00 77.94 87 ARG A O 1
ATOM 696 N N . HIS A 1 88 ? 7.593 -12.803 1.043 1.00 82.19 88 HIS A N 1
ATOM 697 C CA . HIS A 1 88 ? 7.014 -13.375 2.249 1.00 82.19 88 HIS A CA 1
ATOM 698 C C . HIS A 1 88 ? 6.263 -12.302 3.044 1.00 82.19 88 HIS A C 1
ATOM 700 O O . HIS A 1 88 ? 5.091 -12.494 3.357 1.00 82.19 88 HIS A O 1
ATOM 706 N N . ASP A 1 89 ? 6.898 -11.153 3.283 1.00 83.50 89 ASP A N 1
ATOM 707 C CA . ASP A 1 89 ? 6.319 -10.064 4.066 1.00 83.50 89 ASP A CA 1
ATOM 708 C C . ASP A 1 89 ? 5.072 -9.474 3.401 1.00 83.50 89 ASP A C 1
ATOM 710 O O . ASP A 1 89 ? 4.060 -9.308 4.074 1.00 83.50 89 ASP A O 1
ATOM 714 N N . LEU A 1 90 ? 5.083 -9.249 2.084 1.00 83.56 90 LEU A N 1
ATOM 715 C CA . LEU A 1 90 ? 3.909 -8.798 1.322 1.00 83.56 90 LEU A CA 1
ATOM 716 C C . LEU A 1 90 ? 2.779 -9.840 1.282 1.00 83.56 90 LEU A C 1
ATOM 718 O O . LEU A 1 90 ? 1.621 -9.491 1.067 1.00 83.56 90 LEU A O 1
ATOM 722 N N . GLY A 1 91 ? 3.102 -11.122 1.472 1.00 77.69 91 GLY A N 1
ATOM 723 C CA . GLY A 1 91 ? 2.123 -12.203 1.567 1.00 77.69 91 GLY A CA 1
ATOM 724 C C . GLY A 1 91 ? 1.430 -12.289 2.931 1.00 77.69 91 GLY A C 1
ATOM 725 O O . GLY A 1 91 ? 0.380 -12.928 3.043 1.00 77.69 91 GLY A O 1
ATOM 726 N N . LEU A 1 92 ? 1.984 -11.653 3.970 1.00 83.06 92 LEU A N 1
ATOM 727 C CA . LEU A 1 92 ? 1.360 -11.613 5.289 1.00 83.06 92 LEU A CA 1
ATOM 728 C C . LEU A 1 92 ? 0.082 -10.772 5.242 1.00 83.06 92 LEU A C 1
ATOM 730 O O . LEU A 1 92 ? 0.061 -9.666 4.710 1.00 83.06 92 LEU A O 1
ATOM 734 N N . LEU A 1 93 ? -0.987 -11.276 5.867 1.00 71.88 93 LEU A N 1
ATOM 735 C CA . LEU A 1 93 ? -2.288 -10.593 5.943 1.00 71.88 93 LEU A CA 1
ATOM 736 C C . LEU A 1 93 ? -2.192 -9.189 6.560 1.00 71.88 93 LEU A C 1
ATOM 738 O O . LEU A 1 93 ? -2.990 -8.314 6.240 1.00 71.88 93 LEU A O 1
ATOM 742 N N . GLU A 1 94 ? -1.212 -8.985 7.438 1.00 73.88 94 GLU A N 1
ATOM 743 C CA . GLU A 1 94 ? -0.964 -7.721 8.132 1.00 73.88 94 GLU A CA 1
ATOM 744 C C . GLU A 1 94 ? -0.394 -6.635 7.211 1.00 73.88 94 GLU A C 1
ATOM 746 O O . GLU A 1 94 ? -0.641 -5.459 7.456 1.00 73.88 94 GLU A O 1
ATOM 751 N N . ASN A 1 95 ? 0.279 -7.023 6.123 1.00 78.81 95 ASN A N 1
ATOM 752 C CA . ASN A 1 95 ? 0.912 -6.112 5.165 1.00 78.81 95 ASN A CA 1
ATOM 753 C C . ASN A 1 95 ? 0.094 -5.956 3.870 1.00 78.81 95 ASN A C 1
ATOM 755 O O . ASN A 1 95 ? 0.615 -5.510 2.848 1.00 78.81 95 ASN A O 1
ATOM 759 N N . GLN A 1 96 ? -1.184 -6.354 3.875 1.00 86.56 96 GLN A N 1
ATOM 760 C CA . GLN A 1 96 ? -2.024 -6.261 2.683 1.00 86.56 96 GLN A CA 1
ATOM 761 C C . GLN A 1 96 ? -2.548 -4.841 2.453 1.00 86.56 96 GLN A C 1
ATOM 763 O O . GLN A 1 96 ? -3.154 -4.212 3.326 1.00 86.56 96 GLN A O 1
ATOM 768 N N . ILE A 1 97 ? -2.398 -4.390 1.209 1.00 89.62 97 ILE A N 1
ATOM 769 C CA . ILE A 1 97 ? -3.045 -3.194 0.676 1.00 89.62 97 ILE A CA 1
ATOM 770 C C . ILE A 1 97 ? -4.190 -3.637 -0.243 1.00 89.62 97 ILE A C 1
ATOM 772 O O . ILE A 1 97 ? -3.980 -4.498 -1.103 1.00 89.62 97 ILE A O 1
ATOM 776 N N . PRO A 1 98 ? -5.401 -3.063 -0.117 1.00 91.69 98 PRO A N 1
ATOM 777 C CA . PRO A 1 98 ? -6.489 -3.350 -1.041 1.00 91.69 98 PRO A CA 1
ATOM 778 C C . PRO A 1 98 ? -6.100 -3.015 -2.486 1.00 91.69 98 PRO A C 1
ATOM 780 O O . PRO A 1 98 ? -5.662 -1.904 -2.771 1.00 91.69 98 PRO A O 1
ATOM 783 N N . PHE A 1 99 ? -6.312 -3.945 -3.420 1.00 90.19 99 PHE A N 1
ATOM 784 C CA . PHE A 1 99 ? -5.842 -3.813 -4.808 1.00 90.19 99 PHE A CA 1
ATOM 785 C C . PHE A 1 99 ? -6.268 -2.506 -5.503 1.00 90.19 99 PHE A C 1
ATOM 787 O O . PHE A 1 99 ? -5.469 -1.899 -6.204 1.00 90.19 99 PHE A O 1
ATOM 794 N N . PHE A 1 100 ? -7.491 -2.021 -5.260 1.00 92.44 100 PHE A N 1
ATOM 795 C CA . PHE A 1 100 ? -7.987 -0.777 -5.868 1.00 92.44 100 PHE A CA 1
ATOM 796 C C . PHE A 1 100 ? -7.184 0.476 -5.469 1.00 92.44 100 PHE A C 1
ATOM 798 O O . PHE A 1 100 ? -7.249 1.490 -6.155 1.00 92.44 100 PHE A O 1
ATOM 805 N N . VAL A 1 101 ? -6.455 0.432 -4.348 1.00 93.56 101 VAL A N 1
ATOM 806 C CA . VAL A 1 101 ? -5.531 1.499 -3.938 1.00 93.56 101 VAL A CA 1
ATOM 807 C C . VAL A 1 101 ? -4.329 1.521 -4.882 1.00 93.56 101 VAL A C 1
ATOM 809 O O . VAL A 1 101 ? -3.943 2.584 -5.360 1.00 93.56 101 VAL A O 1
ATOM 812 N N . LEU A 1 102 ? -3.772 0.344 -5.185 1.00 91.31 102 LEU A N 1
ATOM 813 C CA . LEU A 1 102 ? -2.646 0.192 -6.109 1.00 91.31 102 LEU A CA 1
ATOM 814 C C . LEU A 1 102 ? -3.040 0.562 -7.540 1.00 91.31 102 LEU A C 1
ATOM 816 O O . LEU A 1 102 ? -2.267 1.220 -8.226 1.00 91.31 102 LEU A O 1
ATOM 820 N N . ASP A 1 103 ? -4.244 0.178 -7.963 1.00 90.31 103 ASP A N 1
ATOM 821 C CA . ASP A 1 103 ? -4.790 0.483 -9.289 1.00 90.31 103 ASP A CA 1
ATOM 822 C C . ASP A 1 103 ? -4.842 2.002 -9.537 1.00 90.31 103 ASP A C 1
ATOM 824 O O . ASP A 1 103 ? -4.227 2.510 -10.473 1.00 90.31 103 ASP A O 1
ATOM 828 N N . HIS A 1 104 ? -5.440 2.761 -8.612 1.00 90.38 104 HIS A N 1
ATOM 829 C CA . HIS A 1 104 ? -5.488 4.222 -8.715 1.00 90.38 104 HIS A CA 1
ATOM 830 C C . HIS A 1 104 ? -4.120 4.897 -8.593 1.00 90.38 104 HIS A C 1
ATOM 832 O O . HIS A 1 104 ? -3.853 5.877 -9.286 1.00 90.38 104 HIS A O 1
ATOM 838 N N . LEU A 1 105 ? -3.233 4.396 -7.729 1.00 88.69 105 LEU A N 1
ATOM 839 C CA . LEU A 1 105 ? -1.870 4.922 -7.661 1.00 88.69 105 LEU A CA 1
ATOM 840 C C . LEU A 1 105 ? -1.115 4.686 -8.970 1.00 88.69 105 LEU A C 1
ATOM 842 O O . LEU A 1 105 ? -0.371 5.565 -9.397 1.00 88.69 105 LEU A O 1
ATOM 846 N N . LEU A 1 106 ? -1.312 3.541 -9.625 1.00 85.56 106 LEU A N 1
ATOM 847 C CA . LEU A 1 106 ? -0.671 3.239 -10.899 1.00 85.56 106 LEU A CA 1
ATOM 848 C C . LEU A 1 106 ? -1.157 4.184 -12.005 1.00 85.56 106 LEU A C 1
ATOM 850 O O . LEU A 1 106 ? -0.319 4.720 -12.724 1.00 85.56 106 LEU A O 1
ATOM 854 N N . GLU A 1 107 ? -2.465 4.447 -12.090 1.00 85.38 107 GLU A N 1
ATOM 855 C CA . GLU A 1 107 ? -3.052 5.402 -13.047 1.00 85.38 107 GLU A CA 1
ATOM 856 C C . GLU A 1 107 ? -2.451 6.813 -12.927 1.00 85.38 107 GLU A C 1
ATOM 858 O O . GLU A 1 107 ? -2.253 7.497 -13.933 1.00 85.38 107 GLU A O 1
ATOM 863 N N . ILE A 1 108 ? -2.145 7.255 -11.701 1.00 82.75 108 ILE A N 1
ATOM 864 C CA . ILE A 1 108 ? -1.601 8.596 -11.437 1.00 82.75 108 ILE A CA 1
ATOM 865 C C . ILE A 1 108 ? -0.074 8.625 -11.612 1.00 82.75 108 ILE A C 1
ATOM 867 O O . ILE A 1 108 ? 0.477 9.562 -12.198 1.00 82.75 108 ILE A O 1
ATOM 871 N N . CYS A 1 109 ? 0.631 7.619 -11.088 1.00 73.12 109 CYS A N 1
ATOM 872 C CA . CYS A 1 109 ? 2.094 7.572 -11.071 1.00 73.12 109 CYS A CA 1
ATOM 873 C C . CYS A 1 109 ? 2.690 7.197 -12.429 1.00 73.12 109 CYS A C 1
ATOM 875 O O . CYS A 1 109 ? 3.752 7.704 -12.798 1.00 73.12 109 CYS A O 1
ATOM 877 N N . VAL A 1 110 ? 2.024 6.313 -13.167 1.00 69.31 110 VAL A N 1
ATOM 878 C CA . VAL A 1 110 ? 2.473 5.818 -14.463 1.00 69.31 110 VAL A CA 1
ATOM 879 C C . VAL A 1 110 ? 1.425 6.226 -15.489 1.00 69.31 110 VAL A C 1
ATOM 881 O O . VAL A 1 110 ? 0.402 5.558 -15.611 1.00 69.31 110 VAL A O 1
ATOM 884 N N . PRO A 1 111 ? 1.649 7.303 -16.264 1.00 56.34 111 PRO A N 1
ATOM 885 C CA . PRO A 1 111 ? 0.791 7.587 -17.399 1.00 56.34 111 PRO A CA 1
ATOM 886 C C . PRO A 1 111 ? 0.983 6.457 -18.412 1.00 56.34 111 PRO A C 1
ATOM 888 O O . PRO A 1 111 ? 1.918 6.484 -19.216 1.00 56.34 111 PRO A O 1
ATOM 891 N N . LEU A 1 112 ? 0.120 5.443 -18.347 1.00 46.38 112 LEU A N 1
ATOM 892 C CA . LEU A 1 112 ? 0.002 4.420 -19.373 1.00 46.38 112 LEU A CA 1
ATOM 893 C C . LEU A 1 112 ? -0.402 5.152 -20.653 1.00 46.38 112 LEU A C 1
ATOM 895 O O . LEU A 1 112 ? -1.552 5.553 -20.828 1.00 46.38 112 LEU A O 1
ATOM 899 N N . LYS A 1 113 ? 0.576 5.415 -21.522 1.00 36.31 113 LYS A N 1
ATOM 900 C CA . LYS A 1 113 ? 0.274 5.857 -22.878 1.00 36.31 113 LYS A CA 1
ATOM 901 C C . LYS A 1 113 ? -0.281 4.645 -23.634 1.00 36.31 113 LYS A C 1
ATOM 903 O O . LYS A 1 113 ? 0.401 3.619 -23.628 1.00 36.31 113 LYS A O 1
ATOM 908 N N . PRO A 1 114 ? -1.481 4.750 -24.228 1.00 37.81 114 PRO A N 1
ATOM 909 C CA . PRO A 1 114 ? -1.981 3.737 -25.150 1.00 37.81 114 PRO A CA 1
ATOM 910 C C . PRO A 1 114 ? -1.105 3.637 -26.404 1.00 37.81 114 PRO A C 1
ATOM 912 O O . PRO A 1 114 ? -0.426 4.639 -26.744 1.00 37.81 114 PRO A O 1
#

Organism: Liquidambar formosana (NCBI:txid63359)